Protein A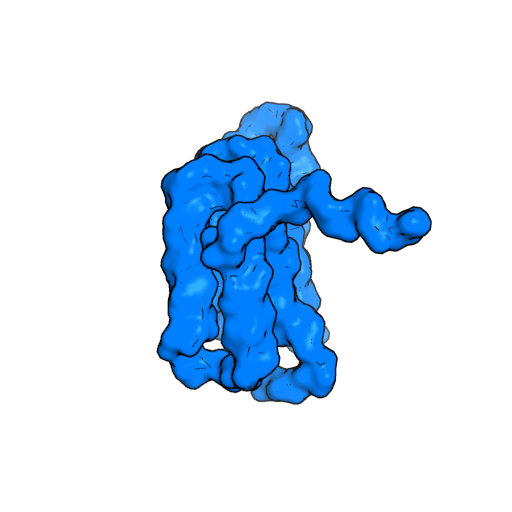F-A0AAE1DNL7-F1 (afdb_monomer_lite)

Organism: NCBI:txid231223

Foldseek 3Di:
DLVLLVVLLVVDPDVVLVVLNVLSVVLNVCVVDPVNLVVDFLLVNCVSQLVSLLSLQVVLPQVSVVSSLVSLVVLVVDPSNQGPDDDPDPCSHSLNVVLVSCLCLLVHDPVSLVSVVVVLVCVVPDPPGPCDPVSPVSSCPRCSNVVDDPPPPVPPPD

Secondary structure (DSSP, 8-state):
-HHHHHHHHHH--SGGGHHHHHHHHHHHHHHT-HHHHTTS-HHHHHHHHHHHHHHHHHTT-HHHHHHHHHHHHHHHH-GGGS-SS--S-GGGSHHHHHHHHHTTGGGS-HHHHHHHHHHHHHHHH-TTS---HHHHHHHHTSHHHH---TTSSTTS--

Structure (mmCIF, N/CA/C/O backbone):
data_AF-A0AAE1DNL7-F1
#
_entry.id   AF-A0AAE1DNL7-F1
#
loop_
_atom_site.group_PDB
_atom_site.id
_atom_site.type_symbol
_atom_site.label_atom_id
_atom_site.label_alt_id
_atom_site.label_comp_id
_atom_site.label_asym_id
_atom_site.label_entity_id
_atom_site.label_seq_id
_atom_site.pdbx_PDB_ins_code
_atom_site.Cartn_x
_atom_site.Cartn_y
_atom_site.Cartn_z
_atom_site.occupancy
_atom_site.B_iso_or_equiv
_atom_site.auth_seq_id
_atom_site.auth_comp_id
_atom_site.auth_asym_id
_atom_site.auth_atom_id
_atom_site.pdbx_PDB_model_num
ATOM 1 N N . MET A 1 1 ? -5.932 -4.832 -5.892 1.00 96.25 1 MET A N 1
ATOM 2 C CA . MET A 1 1 ? -5.700 -3.716 -4.935 1.00 96.25 1 MET A CA 1
ATOM 3 C C . MET A 1 1 ? -7.019 -3.143 -4.401 1.00 96.25 1 MET A C 1
ATOM 5 O O . MET A 1 1 ? -7.184 -2.889 -3.214 1.00 96.25 1 MET A O 1
ATOM 9 N N . GLU A 1 2 ? -7.986 -2.985 -5.288 1.00 97.56 2 GLU A N 1
ATOM 10 C CA . GLU A 1 2 ? -9.323 -2.440 -5.113 1.00 97.56 2 GLU A CA 1
ATOM 11 C C . GLU A 1 2 ? -10.087 -3.080 -3.953 1.00 97.56 2 GLU A C 1
ATOM 13 O O . GLU A 1 2 ? -10.693 -2.372 -3.158 1.00 97.56 2 GLU A O 1
ATOM 18 N N . ASP A 1 3 ? -10.039 -4.403 -3.800 1.00 97.94 3 ASP A N 1
ATOM 19 C CA . ASP A 1 3 ? -10.759 -5.071 -2.710 1.00 97.94 3 ASP A CA 1
ATOM 20 C C . ASP A 1 3 ? -10.225 -4.692 -1.329 1.00 97.94 3 ASP A C 1
ATOM 22 O O . ASP A 1 3 ? -11.019 -4.480 -0.409 1.00 97.94 3 ASP A O 1
ATOM 26 N N . ILE A 1 4 ? -8.906 -4.510 -1.209 1.00 98.00 4 ILE A N 1
ATOM 27 C CA . ILE A 1 4 ? -8.269 -4.023 0.018 1.00 98.00 4 ILE A CA 1
ATOM 28 C C . ILE A 1 4 ? -8.673 -2.575 0.286 1.00 98.00 4 ILE A C 1
ATOM 30 O O . ILE A 1 4 ? -9.078 -2.256 1.399 1.00 98.00 4 ILE A O 1
ATOM 34 N N . LEU A 1 5 ? -8.628 -1.701 -0.723 1.00 98.19 5 LEU A N 1
ATOM 35 C CA . LEU A 1 5 ? -9.033 -0.300 -0.568 1.00 98.19 5 LEU A CA 1
ATOM 36 C C . LEU A 1 5 ? -10.518 -0.170 -0.195 1.00 98.19 5 LEU A C 1
ATOM 38 O O . LEU A 1 5 ? -10.869 0.598 0.701 1.00 98.19 5 LEU A O 1
ATOM 42 N N . ARG A 1 6 ? -11.395 -0.976 -0.811 1.00 98.31 6 ARG A N 1
ATOM 43 C CA . ARG A 1 6 ? -12.817 -1.047 -0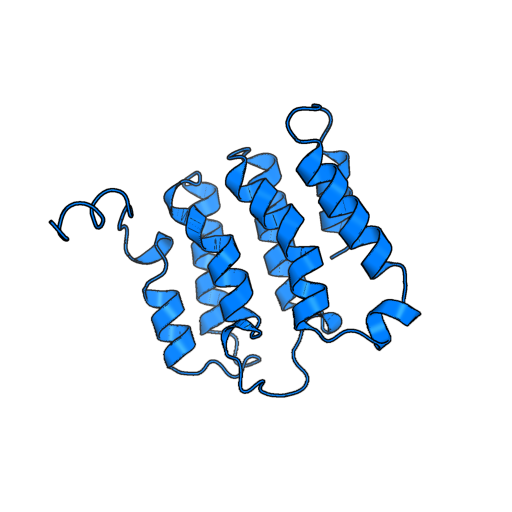.440 1.00 98.31 6 ARG A CA 1
ATOM 44 C C . ARG A 1 6 ? -12.983 -1.544 0.987 1.00 98.31 6 ARG A C 1
ATOM 46 O O . ARG A 1 6 ? -13.802 -1.002 1.721 1.00 98.31 6 ARG A O 1
ATOM 53 N N . GLN A 1 7 ? -12.237 -2.570 1.392 1.00 97.88 7 GLN A N 1
ATOM 54 C CA . GLN A 1 7 ? -12.262 -3.057 2.768 1.00 97.88 7 GLN A CA 1
ATOM 55 C C . GLN A 1 7 ? -11.815 -1.971 3.750 1.00 97.88 7 GLN A C 1
ATOM 57 O O . GLN A 1 7 ? 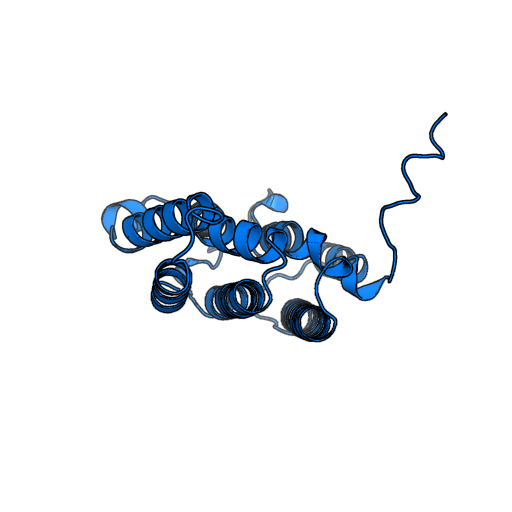-12.521 -1.721 4.723 1.00 97.88 7 GLN A O 1
ATOM 62 N N . LEU A 1 8 ? -10.715 -1.278 3.456 1.00 97.31 8 LEU A N 1
ATOM 63 C CA . LEU A 1 8 ? -10.185 -0.195 4.279 1.00 97.31 8 LEU A CA 1
ATOM 64 C C . LEU A 1 8 ? -11.219 0.924 4.464 1.00 97.31 8 LEU A C 1
ATOM 66 O O . LEU A 1 8 ? -11.500 1.328 5.591 1.00 97.31 8 LEU A O 1
ATOM 70 N N . ALA A 1 9 ? -11.847 1.374 3.375 1.00 96.88 9 ALA A N 1
ATOM 71 C CA . ALA A 1 9 ? -12.885 2.401 3.411 1.00 96.88 9 ALA A CA 1
ATOM 72 C C . ALA A 1 9 ? -14.162 1.944 4.143 1.00 96.88 9 ALA A C 1
ATOM 74 O O . ALA A 1 9 ? -14.801 2.751 4.827 1.00 96.88 9 ALA A O 1
ATOM 75 N N . ARG A 1 10 ? -14.544 0.664 4.010 1.00 96.12 10 ARG A N 1
ATOM 76 C CA . ARG A 1 10 ? -15.712 0.070 4.689 1.00 96.12 10 ARG A CA 1
ATOM 77 C C . ARG A 1 10 ? -15.504 -0.089 6.191 1.00 96.12 10 ARG A C 1
ATOM 79 O O . ARG A 1 10 ? -16.439 0.142 6.950 1.00 96.12 10 ARG A O 1
ATOM 86 N N . ASP A 1 11 ? -14.300 -0.460 6.619 1.00 93.19 11 ASP A N 1
ATOM 87 C CA . ASP A 1 11 ? -13.969 -0.655 8.034 1.00 93.19 11 ASP A CA 1
ATOM 88 C C . ASP A 1 11 ? -13.949 0.666 8.828 1.00 93.19 11 ASP A C 1
ATOM 90 O O . ASP A 1 11 ? -14.014 0.661 10.061 1.00 93.19 11 ASP A O 1
ATOM 94 N N . ILE A 1 12 ? -13.898 1.807 8.132 1.00 94.25 12 ILE A N 1
ATOM 95 C CA . ILE A 1 12 ? -13.935 3.143 8.725 1.00 94.25 12 ILE A CA 1
ATOM 96 C C . ILE A 1 12 ? -15.382 3.622 8.891 1.00 94.25 12 ILE A C 1
ATOM 98 O O . ILE A 1 12 ? -16.044 4.078 7.952 1.00 94.25 12 ILE A O 1
ATOM 102 N N . ILE A 1 13 ? -15.835 3.575 10.143 1.00 90.12 13 ILE A N 1
ATOM 103 C CA . ILE A 1 13 ? -17.136 4.101 10.584 1.00 90.12 13 ILE A CA 1
ATOM 104 C C . ILE A 1 13 ? -16.968 5.466 11.271 1.00 90.12 13 ILE A C 1
ATOM 106 O O . ILE A 1 13 ? -17.816 6.345 11.147 1.00 90.12 13 ILE A O 1
ATOM 110 N N . THR A 1 14 ? -15.859 5.659 11.991 1.00 90.94 14 THR A N 1
ATOM 111 C CA . THR A 1 14 ? -15.596 6.877 12.769 1.00 90.94 14 THR A CA 1
ATOM 112 C C . THR A 1 14 ? -15.114 8.038 11.890 1.00 90.94 14 THR A C 1
ATOM 114 O O . THR A 1 14 ? -14.243 7.831 11.037 1.00 90.94 14 THR A O 1
ATOM 117 N N . PRO A 1 15 ? -15.580 9.282 12.130 1.00 92.38 15 PRO A N 1
ATOM 118 C CA . PRO A 1 15 ? -15.092 10.459 11.410 1.00 92.38 15 PRO A CA 1
ATOM 119 C C . PRO A 1 15 ? -13.610 10.748 11.684 1.00 92.38 15 PRO A C 1
ATOM 121 O O . PRO A 1 15 ? -12.964 11.416 10.882 1.00 92.38 15 PRO A O 1
ATOM 124 N N . LYS A 1 16 ? -13.036 10.194 12.765 1.00 94.31 16 LYS A N 1
ATOM 125 C CA . LYS A 1 16 ? -11.604 10.309 13.089 1.00 94.31 16 LYS A CA 1
ATOM 126 C C . LYS A 1 16 ? -10.699 9.893 11.923 1.00 94.31 16 LYS A C 1
ATOM 128 O O . LYS A 1 16 ? -9.615 10.440 11.765 1.00 94.31 16 LYS A O 1
ATOM 133 N N . PHE A 1 17 ? -11.136 8.925 11.120 1.00 95.56 17 PHE A N 1
ATOM 134 C CA . PHE A 1 17 ? -10.366 8.368 10.007 1.00 95.56 17 PHE A CA 1
ATOM 135 C C . PHE A 1 17 ? -10.927 8.784 8.639 1.00 95.56 17 PHE A C 1
ATOM 137 O O . PHE A 1 17 ? -10.678 8.114 7.637 1.00 95.56 17 PHE A O 1
ATOM 144 N N . ALA A 1 18 ? -11.680 9.889 8.576 1.00 95.88 18 ALA A N 1
ATOM 145 C CA . ALA A 1 18 ? -12.311 10.360 7.343 1.00 95.88 18 ALA A CA 1
ATOM 146 C C . ALA A 1 18 ? -11.305 10.577 6.200 1.00 95.88 18 ALA A C 1
ATOM 148 O O . ALA A 1 18 ? -11.599 10.207 5.067 1.00 95.88 18 ALA A O 1
ATOM 149 N N . LEU A 1 19 ? -10.100 11.080 6.499 1.00 97.69 19 LEU A N 1
ATOM 150 C CA . LEU A 1 19 ? -9.049 11.281 5.496 1.00 97.69 19 LEU A CA 1
ATOM 151 C C . LEU A 1 19 ? -8.564 9.960 4.872 1.00 97.69 19 LEU A C 1
ATOM 153 O O . LEU A 1 19 ? -8.360 9.892 3.662 1.00 97.69 19 LEU A O 1
ATOM 157 N N . ILE A 1 20 ? -8.433 8.889 5.666 1.00 98.00 20 ILE A N 1
ATOM 158 C CA . ILE A 1 20 ? -8.064 7.553 5.159 1.00 98.00 20 ILE A CA 1
ATOM 159 C C . ILE A 1 20 ? -9.153 7.047 4.209 1.00 98.00 20 ILE A C 1
ATOM 161 O O . ILE A 1 20 ? -8.867 6.545 3.127 1.00 98.00 20 ILE A O 1
ATOM 165 N N . LYS A 1 21 ? -10.423 7.220 4.590 1.00 97.88 21 LYS A N 1
ATOM 166 C CA . LYS A 1 21 ? -11.559 6.820 3.754 1.00 97.88 21 LYS A CA 1
ATOM 167 C C . LYS A 1 21 ? -11.616 7.614 2.448 1.00 97.88 21 LYS A C 1
ATOM 169 O O . LYS A 1 21 ? -11.845 7.030 1.394 1.00 97.88 21 LYS A O 1
ATOM 174 N N . GLN A 1 22 ? -11.395 8.924 2.516 1.00 98.12 22 GLN A N 1
ATOM 175 C CA . GLN A 1 22 ? -11.371 9.801 1.349 1.00 98.12 22 GLN A CA 1
ATOM 176 C C . GLN A 1 22 ? -10.260 9.395 0.377 1.00 98.12 22 GLN A C 1
ATOM 178 O O . GLN A 1 22 ? -10.543 9.143 -0.787 1.00 98.12 22 GLN A O 1
ATOM 183 N N . THR A 1 23 ? -9.024 9.267 0.862 1.00 98.38 23 THR A N 1
ATOM 184 C CA . THR A 1 23 ? -7.871 8.879 0.031 1.00 98.38 23 THR A CA 1
ATOM 185 C C . THR A 1 23 ? -8.025 7.472 -0.551 1.00 98.38 23 THR A C 1
ATOM 187 O O . THR A 1 23 ? -7.691 7.252 -1.712 1.00 98.38 23 THR A O 1
ATOM 190 N N . ALA A 1 24 ? -8.625 6.533 0.191 1.00 98.31 24 ALA A N 1
ATOM 191 C CA . ALA A 1 24 ? -8.953 5.206 -0.329 1.00 98.31 24 ALA A CA 1
ATOM 192 C C . ALA A 1 24 ? -9.991 5.260 -1.464 1.00 98.31 24 ALA A C 1
ATOM 194 O O . ALA A 1 24 ? -9.848 4.545 -2.453 1.00 98.31 24 ALA A O 1
ATOM 195 N N . ASN A 1 25 ? -11.008 6.121 -1.352 1.00 98.00 25 ASN A N 1
ATOM 196 C CA . ASN A 1 25 ? -11.990 6.323 -2.419 1.00 98.00 25 ASN A CA 1
ATOM 197 C C . ASN A 1 25 ? -11.367 6.989 -3.651 1.00 98.00 25 ASN A C 1
ATOM 199 O O . ASN A 1 25 ? -11.614 6.529 -4.759 1.00 98.00 25 ASN A O 1
ATOM 203 N N . THR A 1 26 ? -10.503 7.991 -3.471 1.00 98.00 26 THR A N 1
ATOM 204 C CA . THR A 1 26 ? -9.754 8.606 -4.580 1.00 98.00 26 THR A CA 1
ATOM 205 C C . THR A 1 26 ? -8.905 7.572 -5.324 1.00 98.00 26 THR A C 1
ATOM 207 O O . THR A 1 26 ? -8.923 7.525 -6.552 1.00 98.00 26 THR A O 1
ATOM 210 N N . ALA A 1 27 ? -8.217 6.684 -4.600 1.00 97.81 27 ALA A N 1
ATOM 211 C CA . ALA A 1 27 ? -7.469 5.592 -5.217 1.00 97.81 27 ALA A CA 1
ATOM 212 C C . ALA A 1 27 ? -8.381 4.608 -5.975 1.00 97.81 27 ALA A C 1
ATOM 214 O O . ALA A 1 27 ? -8.028 4.148 -7.057 1.00 97.81 27 ALA A O 1
ATOM 215 N N . LEU A 1 28 ? -9.573 4.306 -5.449 1.00 98.06 28 LEU A N 1
ATOM 216 C CA . LEU A 1 28 ? -10.553 3.452 -6.130 1.00 98.06 28 LEU A CA 1
ATOM 217 C C . LEU A 1 28 ? -11.105 4.080 -7.412 1.00 98.06 28 LEU A C 1
ATOM 219 O O . LEU A 1 28 ? -11.275 3.372 -8.403 1.00 98.06 28 LEU A O 1
ATOM 223 N N . GLU A 1 29 ? -11.387 5.381 -7.398 1.00 97.06 29 GLU A N 1
ATOM 224 C CA . GLU A 1 29 ? -11.840 6.130 -8.575 1.00 97.06 29 GLU A CA 1
ATOM 225 C C . GLU A 1 29 ? -10.779 6.103 -9.676 1.00 97.06 29 GLU A C 1
ATOM 227 O O . GLU A 1 29 ? -11.093 5.789 -10.824 1.00 97.06 29 GLU A O 1
ATOM 232 N N . LEU A 1 30 ? -9.515 6.330 -9.307 1.00 95.88 30 LEU A N 1
ATOM 233 C CA . LEU A 1 30 ? -8.381 6.244 -10.222 1.00 95.88 30 LEU A CA 1
ATOM 234 C C . LEU A 1 30 ? -8.244 4.842 -10.826 1.00 95.88 30 LEU A C 1
ATOM 236 O O . LEU A 1 30 ? -8.155 4.708 -12.043 1.00 95.88 30 LEU A O 1
ATOM 240 N N . LEU A 1 31 ? -8.292 3.792 -9.998 1.00 95.25 31 LEU A N 1
ATOM 241 C CA . LEU A 1 31 ? -8.181 2.403 -10.461 1.00 95.25 31 LEU A CA 1
ATOM 242 C C . LEU A 1 31 ? -9.365 1.955 -11.334 1.00 95.25 31 LEU A C 1
ATOM 244 O O . LEU A 1 31 ? -9.239 0.993 -12.085 1.00 95.25 31 LEU A O 1
ATOM 248 N N . SER A 1 32 ? -10.507 2.638 -11.236 1.00 94.88 32 SER A N 1
ATOM 249 C CA . SER A 1 32 ? -11.693 2.360 -12.054 1.00 94.88 32 SER A CA 1
ATOM 250 C C . SER A 1 32 ? -11.656 3.065 -13.416 1.00 94.88 32 SER A C 1
ATOM 252 O O . SER A 1 32 ? -12.493 2.775 -14.268 1.00 94.88 32 SER A O 1
ATOM 254 N N . ASN A 1 33 ? -10.717 3.993 -13.632 1.00 94.44 33 ASN A N 1
ATOM 255 C CA . ASN A 1 33 ? -10.579 4.748 -14.872 1.00 94.44 33 ASN A CA 1
ATOM 256 C C . ASN A 1 33 ? -9.412 4.209 -15.715 1.00 94.44 33 ASN A C 1
ATOM 258 O O . ASN A 1 33 ? -8.274 4.665 -15.597 1.00 94.44 33 ASN A O 1
ATOM 262 N N . GLU A 1 34 ? -9.706 3.252 -16.598 1.00 90.00 34 GLU A N 1
ATOM 263 C CA . GLU A 1 34 ? -8.704 2.629 -17.475 1.00 90.00 34 GLU A CA 1
ATOM 264 C C . GLU A 1 34 ? -7.999 3.634 -18.399 1.00 90.00 34 GLU A C 1
ATOM 266 O O . GLU A 1 34 ? -6.802 3.509 -18.648 1.00 90.00 34 GLU A O 1
ATOM 271 N N . GLU A 1 35 ? -8.705 4.660 -18.886 1.00 90.56 35 GLU A N 1
ATOM 272 C CA . GLU A 1 35 ? -8.105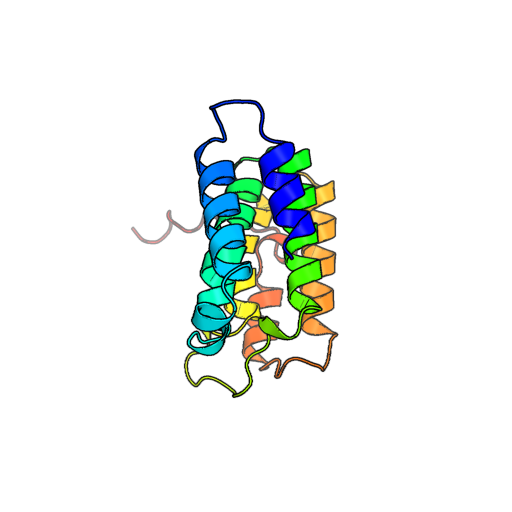 5.680 -19.753 1.00 90.56 35 GLU A CA 1
ATOM 273 C C . GLU A 1 35 ? -7.041 6.492 -19.006 1.00 90.56 35 GLU A C 1
ATOM 275 O O . GLU A 1 35 ? -5.991 6.812 -19.565 1.00 90.56 35 GLU A O 1
ATOM 280 N N . TYR A 1 36 ? -7.309 6.814 -17.740 1.00 88.38 36 TYR A N 1
ATOM 281 C CA . TYR A 1 36 ? -6.364 7.525 -16.891 1.00 88.38 36 TYR A CA 1
ATOM 282 C C . TYR A 1 36 ? -5.171 6.633 -16.539 1.00 88.38 36 TYR A C 1
ATOM 284 O O . TYR A 1 36 ? -4.033 7.053 -16.725 1.00 88.38 36 TYR A O 1
ATOM 292 N N . LEU A 1 37 ? -5.417 5.378 -16.142 1.00 89.88 37 LEU A N 1
ATOM 293 C CA . LEU A 1 37 ? -4.361 4.407 -15.835 1.00 89.88 37 LEU A CA 1
ATOM 294 C C . LEU A 1 37 ? -3.385 4.202 -16.997 1.00 89.88 37 LEU A C 1
ATOM 296 O O . LEU A 1 37 ? -2.182 4.160 -16.775 1.00 89.88 37 LEU A O 1
ATOM 300 N N . ASN A 1 38 ? -3.885 4.130 -18.233 1.00 88.00 38 ASN A N 1
ATOM 301 C CA . ASN A 1 38 ? -3.045 3.936 -19.418 1.00 88.00 38 ASN A CA 1
ATOM 302 C C . ASN A 1 38 ? -2.140 5.137 -19.744 1.00 88.00 38 ASN A C 1
ATOM 304 O O . ASN A 1 38 ? -1.214 4.999 -20.541 1.00 88.00 38 ASN A O 1
ATOM 308 N N . LYS A 1 39 ? -2.418 6.315 -19.173 1.00 90.56 39 LYS A N 1
ATOM 309 C CA . LYS A 1 39 ? -1.616 7.536 -19.354 1.00 90.56 39 LYS A CA 1
ATOM 310 C C . LYS A 1 39 ? -0.631 7.773 -18.210 1.00 90.56 39 LYS A C 1
ATOM 312 O O . LYS A 1 39 ? 0.222 8.644 -18.348 1.00 90.56 39 LYS A O 1
ATOM 317 N N . MET A 1 40 ? -0.779 7.056 -17.098 1.00 91.06 40 MET A N 1
ATOM 318 C CA . MET A 1 40 ? 0.045 7.230 -15.909 1.00 91.06 40 MET A CA 1
ATOM 319 C C . MET A 1 40 ? 1.218 6.265 -15.890 1.00 91.06 40 MET A C 1
ATOM 321 O O . MET A 1 40 ? 1.120 5.105 -16.288 1.00 91.06 40 MET A O 1
ATOM 325 N N . GLU A 1 41 ? 2.312 6.730 -15.309 1.00 90.88 41 GLU A N 1
ATOM 326 C CA . GLU A 1 41 ? 3.428 5.876 -14.960 1.00 90.88 41 GLU A CA 1
ATOM 327 C C . GLU A 1 41 ? 3.111 5.058 -13.703 1.00 90.88 41 GLU A C 1
ATOM 329 O O . GLU A 1 41 ? 2.433 5.507 -12.773 1.00 90.88 41 GLU A O 1
ATOM 334 N N . ALA A 1 42 ? 3.688 3.858 -13.611 1.00 91.19 42 ALA A N 1
ATOM 335 C CA . ALA A 1 42 ? 3.435 2.948 -12.494 1.00 91.19 42 ALA A CA 1
ATOM 336 C C . ALA A 1 42 ? 3.748 3.562 -11.115 1.00 91.19 42 ALA A C 1
ATOM 338 O O . ALA A 1 42 ? 3.161 3.155 -10.114 1.00 91.19 42 ALA A O 1
ATOM 339 N N . TRP A 1 43 ? 4.696 4.504 -11.029 1.00 91.81 43 TRP A N 1
ATOM 340 C CA . TRP A 1 43 ? 5.046 5.173 -9.770 1.00 91.81 43 TRP A CA 1
ATOM 341 C C . TRP A 1 43 ? 3.962 6.148 -9.307 1.00 91.81 43 TRP A C 1
ATOM 343 O O . TRP A 1 43 ? 3.700 6.208 -8.109 1.00 91.81 43 TRP A O 1
ATOM 353 N N . GLU A 1 44 ? 3.282 6.832 -10.226 1.00 93.81 44 GLU A N 1
ATOM 354 C CA . GLU A 1 44 ? 2.205 7.777 -9.908 1.00 93.81 44 GLU A CA 1
ATOM 355 C C . GLU A 1 44 ? 0.971 7.028 -9.395 1.00 93.81 44 GLU A C 1
ATOM 357 O O . GLU A 1 44 ? 0.365 7.399 -8.389 1.00 93.81 44 GLU A O 1
ATOM 362 N N . VAL A 1 45 ? 0.637 5.904 -10.039 1.00 94.75 45 VAL A N 1
ATOM 363 C CA . VAL A 1 45 ? -0.456 5.026 -9.593 1.00 94.75 45 VAL A CA 1
ATOM 364 C C . VAL A 1 45 ? -0.161 4.476 -8.190 1.00 94.75 45 VAL A C 1
ATOM 366 O O . VAL A 1 45 ? -1.055 4.410 -7.339 1.00 94.75 45 VAL A O 1
ATOM 369 N N . ARG A 1 46 ? 1.104 4.114 -7.920 1.00 95.06 46 ARG A N 1
ATOM 370 C CA . ARG A 1 46 ? 1.551 3.668 -6.593 1.00 95.06 46 ARG A CA 1
ATOM 371 C C . ARG A 1 46 ? 1.399 4.755 -5.538 1.00 95.06 46 ARG A C 1
ATOM 373 O O . ARG A 1 46 ? 0.885 4.427 -4.477 1.00 95.06 46 ARG A O 1
ATOM 380 N N . GLU A 1 47 ? 1.782 6.006 -5.799 1.00 95.44 47 GLU A N 1
ATOM 381 C CA . GLU A 1 47 ? 1.650 7.094 -4.811 1.00 95.44 47 GLU A CA 1
ATOM 382 C C . GLU A 1 47 ? 0.209 7.246 -4.325 1.00 95.44 47 GLU A C 1
ATOM 384 O O . GLU A 1 47 ? -0.048 7.226 -3.119 1.00 95.44 47 GLU A O 1
ATOM 389 N N . VAL A 1 48 ? -0.743 7.291 -5.260 1.00 97.25 48 VAL A N 1
ATOM 390 C CA . VAL A 1 48 ? -2.167 7.421 -4.924 1.00 97.25 48 VAL A CA 1
ATOM 391 C C . VAL A 1 48 ? -2.663 6.204 -4.138 1.00 97.25 48 VAL A C 1
ATOM 393 O O . VAL A 1 48 ? -3.411 6.344 -3.171 1.00 97.25 48 VAL A O 1
ATOM 396 N N . CYS A 1 49 ? -2.230 4.998 -4.514 1.00 97.88 49 CYS A N 1
ATOM 397 C CA . CYS A 1 49 ? -2.642 3.766 -3.841 1.00 97.88 49 CYS A CA 1
ATOM 398 C C . CYS A 1 49 ? -1.965 3.551 -2.479 1.00 97.88 49 CYS A C 1
ATOM 400 O O . CYS A 1 49 ? -2.558 2.912 -1.611 1.00 97.88 49 CYS A O 1
ATOM 402 N N . LEU A 1 50 ? -0.743 4.052 -2.281 1.00 98.06 50 LEU A N 1
ATOM 403 C CA . LEU A 1 50 ? 0.029 3.921 -1.044 1.00 98.06 50 LEU A CA 1
ATOM 404 C C . LEU A 1 50 ? -0.414 4.921 0.023 1.00 98.06 50 LEU A C 1
ATOM 406 O O . LEU A 1 50 ? -0.406 4.573 1.203 1.00 98.06 50 LEU A O 1
ATOM 410 N N . GLN A 1 51 ? -0.862 6.116 -0.368 1.00 98.38 51 GLN A N 1
ATOM 411 C CA . GLN A 1 51 ? -1.318 7.155 0.558 1.00 98.38 51 GLN A CA 1
ATOM 412 C C . GLN A 1 51 ? -2.344 6.665 1.606 1.00 98.38 51 GLN A C 1
ATOM 414 O O . GLN A 1 51 ? -2.101 6.851 2.802 1.00 98.38 51 GLN A O 1
ATOM 419 N N . PRO A 1 52 ? -3.469 6.009 1.248 1.00 98.38 52 PRO A N 1
ATOM 420 C CA . PRO A 1 52 ? -4.414 5.513 2.252 1.00 98.38 52 PRO A CA 1
ATOM 421 C C . PRO A 1 52 ? -3.817 4.422 3.153 1.00 98.38 52 PRO A C 1
ATOM 423 O O . PRO A 1 52 ? -4.196 4.319 4.320 1.00 98.38 52 PRO A O 1
ATOM 426 N N . LEU A 1 53 ? -2.878 3.617 2.641 1.00 98.44 53 LEU A N 1
ATOM 427 C CA . LEU A 1 53 ? -2.214 2.564 3.416 1.00 98.44 53 LEU A CA 1
ATOM 428 C C . LEU A 1 53 ? -1.243 3.166 4.437 1.00 98.44 53 LEU A C 1
ATOM 430 O O . LEU A 1 53 ? -1.216 2.738 5.589 1.00 98.44 53 LEU A O 1
ATOM 434 N N . GLN A 1 54 ? -0.501 4.200 4.039 1.00 98.25 54 GLN A N 1
ATOM 435 C CA . GLN A 1 54 ? 0.379 4.952 4.927 1.00 98.25 54 GLN A CA 1
ATOM 436 C C . GLN A 1 54 ? -0.403 5.582 6.077 1.00 98.25 54 GLN A C 1
ATOM 438 O O . GLN A 1 54 ? -0.094 5.332 7.241 1.00 98.25 54 GLN A O 1
ATOM 443 N N . LEU A 1 55 ? -1.474 6.314 5.763 1.00 97.94 55 LEU A N 1
ATOM 444 C CA . LEU A 1 55 ? -2.320 6.933 6.783 1.00 97.94 55 LEU A CA 1
ATOM 445 C C . LEU A 1 55 ? -2.935 5.884 7.728 1.00 97.94 55 LEU A C 1
ATOM 447 O O . LEU A 1 55 ? -3.090 6.124 8.927 1.00 97.94 55 LEU A O 1
ATOM 451 N N . ALA A 1 56 ? -3.272 4.698 7.213 1.00 97.69 56 ALA A N 1
ATOM 452 C CA . ALA A 1 56 ? -3.755 3.587 8.025 1.00 97.69 56 ALA A CA 1
ATOM 453 C C . ALA A 1 56 ? -2.687 3.048 8.996 1.00 97.69 56 ALA A C 1
ATOM 455 O O . ALA A 1 56 ? -3.022 2.781 10.154 1.00 97.69 56 ALA A O 1
ATOM 456 N N . LEU A 1 57 ? -1.419 2.944 8.586 1.00 97.31 57 LEU A N 1
ATOM 457 C CA . LEU A 1 57 ? -0.306 2.571 9.473 1.00 97.31 57 LEU A CA 1
ATOM 458 C C . LEU A 1 57 ? -0.039 3.655 10.529 1.00 97.31 57 LEU A C 1
ATOM 460 O O . LEU A 1 57 ? 0.034 3.356 11.722 1.00 97.31 57 LEU A O 1
ATOM 464 N N . GLU A 1 58 ? 0.003 4.921 10.114 1.00 96.38 58 GLU A N 1
ATOM 465 C CA . GLU A 1 58 ? 0.203 6.086 10.989 1.00 96.38 58 GLU A CA 1
ATOM 466 C C . GLU A 1 58 ? -0.923 6.263 12.019 1.00 96.38 58 GLU A C 1
ATOM 468 O O . GLU A 1 58 ? -0.697 6.769 13.120 1.00 96.38 58 GLU A O 1
ATOM 473 N N . SER A 1 59 ? -2.136 5.788 11.711 1.00 95.06 59 SER A N 1
ATOM 474 C CA . SER A 1 59 ? -3.279 5.832 12.631 1.00 95.06 59 SER A CA 1
ATOM 475 C C . SER A 1 59 ? -3.092 4.995 13.903 1.00 95.06 59 SER A C 1
ATOM 477 O O . SER A 1 59 ? -3.837 5.179 14.873 1.00 95.06 59 SER A O 1
ATOM 479 N N . LYS A 1 60 ? -2.143 4.042 13.886 1.00 91.25 60 LYS A N 1
ATOM 480 C CA . LYS A 1 60 ? -1.894 3.031 14.930 1.00 91.25 60 LYS A CA 1
ATOM 481 C C . LYS A 1 60 ? -3.103 2.136 15.245 1.00 91.25 60 LYS A C 1
ATOM 483 O O . LYS A 1 60 ? -3.097 1.388 16.224 1.00 91.25 60 LYS A O 1
ATOM 488 N N . ALA A 1 61 ? -4.154 2.174 14.424 1.00 94.12 61 ALA A N 1
ATOM 489 C CA . ALA A 1 61 ? -5.303 1.294 14.565 1.00 94.12 61 ALA A CA 1
ATOM 490 C C . ALA A 1 61 ? -4.957 -0.091 14.002 1.00 94.12 61 ALA A C 1
ATOM 492 O O . ALA A 1 61 ? -4.899 -0.263 12.787 1.00 94.12 61 ALA A O 1
ATOM 493 N N . ARG A 1 62 ? -4.769 -1.094 14.876 1.00 95.06 62 ARG A N 1
ATOM 494 C CA . ARG A 1 62 ? -4.295 -2.440 14.478 1.00 95.06 62 ARG A CA 1
ATOM 495 C C . ARG A 1 62 ? -5.039 -3.032 13.281 1.00 95.06 62 ARG A C 1
ATOM 497 O O . ARG A 1 62 ? -4.403 -3.518 12.356 1.00 95.06 62 ARG A O 1
ATOM 504 N N . LYS A 1 63 ? -6.376 -2.955 13.272 1.00 95.69 63 LYS A N 1
ATOM 505 C CA . LYS A 1 63 ? -7.199 -3.480 12.169 1.00 95.69 63 LYS A CA 1
ATOM 506 C C . LYS A 1 63 ? -6.874 -2.797 10.834 1.00 95.69 63 LYS A C 1
ATOM 508 O O . LYS A 1 63 ? -6.733 -3.481 9.830 1.00 95.69 63 LYS A O 1
ATOM 513 N N . LEU A 1 64 ? -6.725 -1.469 10.833 1.00 97.00 64 LEU A N 1
ATOM 514 C CA . LEU A 1 64 ? -6.377 -0.715 9.625 1.00 97.00 64 LEU A CA 1
ATOM 515 C C . LEU A 1 64 ? -4.931 -0.992 9.200 1.00 97.00 64 LEU A C 1
ATOM 517 O O . LEU A 1 64 ? -4.676 -1.136 8.011 1.00 97.00 64 LEU A O 1
ATOM 521 N N . GLY A 1 65 ? -4.014 -1.138 10.162 1.00 97.25 65 GLY A N 1
ATOM 522 C CA . GLY A 1 65 ? -2.626 -1.517 9.903 1.00 97.25 65 GLY A CA 1
ATOM 523 C C . GLY A 1 65 ? -2.503 -2.871 9.200 1.00 97.25 65 GLY A C 1
ATOM 524 O O . GLY A 1 65 ? -1.806 -2.968 8.197 1.00 97.25 65 GLY A O 1
ATOM 525 N N . HIS A 1 66 ? -3.241 -3.894 9.647 1.00 97.81 66 HIS A N 1
ATOM 526 C CA . HIS A 1 66 ? -3.268 -5.206 8.980 1.00 97.81 66 HIS A CA 1
ATOM 527 C C . HIS A 1 66 ? -3.781 -5.107 7.542 1.00 97.81 66 HIS A C 1
ATOM 529 O O . HIS A 1 66 ? -3.152 -5.622 6.618 1.00 97.81 66 HIS A O 1
ATOM 535 N N . THR A 1 67 ? -4.884 -4.382 7.333 1.00 98.06 67 THR A N 1
ATOM 536 C CA . THR A 1 67 ? -5.418 -4.120 5.988 1.00 98.06 67 THR A CA 1
ATOM 537 C C . THR A 1 67 ? -4.401 -3.375 5.115 1.00 98.06 67 THR A C 1
ATOM 539 O O . THR A 1 67 ? -4.265 -3.683 3.932 1.00 98.06 67 THR A O 1
ATOM 542 N N . ALA A 1 68 ? -3.645 -2.435 5.689 1.00 98.06 68 ALA A N 1
ATOM 543 C CA . ALA A 1 68 ? -2.618 -1.685 4.977 1.00 98.06 68 ALA A CA 1
ATOM 544 C C . ALA A 1 68 ? -1.448 -2.562 4.522 1.00 98.06 68 ALA A C 1
ATOM 546 O O . ALA A 1 68 ? -1.086 -2.534 3.346 1.00 98.06 68 ALA A O 1
ATOM 547 N N . LEU A 1 69 ? -0.904 -3.393 5.414 1.00 97.88 69 LEU A N 1
ATOM 548 C CA . LEU A 1 69 ? 0.176 -4.318 5.063 1.00 97.88 69 LEU A CA 1
ATOM 549 C C . LEU A 1 69 ? -0.278 -5.342 4.013 1.00 97.88 69 LEU A C 1
ATOM 551 O O . LEU A 1 69 ? 0.461 -5.610 3.067 1.00 97.88 69 LEU A O 1
ATOM 555 N N . ALA A 1 70 ? -1.517 -5.840 4.102 1.00 97.69 70 ALA A N 1
ATOM 556 C CA . ALA A 1 70 ? -2.100 -6.693 3.065 1.00 97.69 70 ALA A CA 1
ATOM 557 C C . ALA A 1 70 ? -2.202 -5.974 1.704 1.00 97.69 70 ALA A C 1
ATOM 559 O O . ALA A 1 70 ? -1.932 -6.574 0.664 1.00 97.69 70 ALA A O 1
ATOM 560 N N . GLY A 1 71 ? -2.531 -4.678 1.694 1.00 97.56 71 GLY A N 1
ATOM 561 C CA . GLY A 1 71 ? -2.534 -3.850 0.483 1.00 97.56 71 GLY A CA 1
ATOM 562 C C . GLY A 1 71 ? -1.162 -3.752 -0.178 1.00 97.56 71 GLY A C 1
ATOM 563 O O . GLY A 1 71 ? -1.051 -3.953 -1.387 1.00 97.56 71 GLY A O 1
ATOM 564 N N . ILE A 1 72 ? -0.109 -3.540 0.616 1.00 96.81 72 ILE A N 1
ATOM 565 C CA . ILE A 1 72 ? 1.280 -3.515 0.130 1.00 96.81 72 ILE A CA 1
ATOM 566 C C . ILE A 1 72 ? 1.669 -4.884 -0.456 1.00 96.81 72 ILE A C 1
ATOM 568 O O . ILE A 1 72 ? 2.244 -4.956 -1.540 1.00 96.81 72 ILE A O 1
ATOM 572 N N . GLN A 1 73 ? 1.284 -5.988 0.195 1.00 94.69 73 GLN A N 1
ATOM 573 C CA . GLN A 1 73 ? 1.523 -7.340 -0.332 1.00 94.69 73 GLN A CA 1
ATOM 574 C C . GLN A 1 73 ? 0.811 -7.591 -1.669 1.00 94.69 73 GLN A C 1
ATOM 576 O O . GLN A 1 73 ? 1.365 -8.252 -2.550 1.00 94.69 73 GLN A O 1
ATOM 581 N N . VAL A 1 74 ? -0.420 -7.095 -1.827 1.00 95.25 74 VAL A N 1
ATOM 582 C CA . VAL A 1 74 ? -1.168 -7.192 -3.090 1.00 95.25 74 VAL A CA 1
ATOM 583 C C . VAL A 1 74 ? -0.490 -6.365 -4.180 1.00 95.25 74 VAL A C 1
ATOM 585 O O . VAL A 1 74 ? -0.379 -6.844 -5.305 1.00 95.25 74 VAL A O 1
ATOM 588 N N . MET A 1 75 ? 0.020 -5.177 -3.849 1.00 94.06 75 MET A N 1
ATOM 589 C CA . MET A 1 75 ? 0.730 -4.306 -4.791 1.00 94.06 75 MET A CA 1
ATOM 590 C C . MET A 1 75 ? 1.951 -4.990 -5.419 1.00 94.06 75 MET A C 1
ATOM 592 O O . MET A 1 75 ? 2.164 -4.870 -6.620 1.00 94.06 75 MET A O 1
ATOM 596 N N . PHE A 1 76 ? 2.707 -5.777 -4.649 1.00 90.00 76 PHE A N 1
ATOM 597 C CA . PHE A 1 76 ? 3.861 -6.534 -5.161 1.00 90.00 76 PHE A CA 1
ATOM 598 C C . PHE A 1 76 ? 3.501 -7.563 -6.245 1.00 90.00 76 PHE A C 1
ATOM 600 O O . PHE A 1 76 ? 4.340 -7.931 -7.074 1.00 90.00 76 PHE A O 1
ATOM 607 N N . LYS A 1 77 ? 2.256 -8.048 -6.235 1.00 89.06 77 LYS A N 1
ATOM 608 C CA . LYS A 1 77 ? 1.753 -9.083 -7.148 1.00 89.06 77 LYS A CA 1
ATOM 609 C C . LYS A 1 77 ? 0.978 -8.516 -8.334 1.00 89.06 77 LYS A C 1
ATOM 611 O O . LYS A 1 77 ? 0.683 -9.262 -9.258 1.00 89.06 77 LYS A O 1
ATOM 616 N N . ASP A 1 78 ? 0.611 -7.242 -8.288 1.00 91.00 78 ASP A N 1
ATOM 617 C CA . ASP A 1 78 ? -0.236 -6.610 -9.292 1.00 91.00 78 ASP A CA 1
ATOM 618 C C . ASP A 1 78 ? 0.645 -5.913 -10.338 1.00 91.00 78 ASP A C 1
ATOM 620 O O . ASP A 1 78 ? 1.387 -4.972 -10.048 1.00 91.00 78 ASP A O 1
ATOM 624 N N . GLU A 1 79 ? 0.591 -6.438 -11.565 1.00 87.69 79 GLU A N 1
ATOM 625 C CA . GLU A 1 79 ? 1.455 -6.044 -12.684 1.00 87.69 79 GLU A CA 1
ATOM 626 C C . GLU A 1 79 ? 1.348 -4.553 -13.020 1.00 87.69 79 GLU A C 1
ATOM 628 O O . GLU A 1 79 ? 2.326 -3.962 -13.471 1.00 87.69 79 GLU A O 1
ATOM 633 N N . ARG A 1 80 ? 0.202 -3.917 -12.735 1.00 89.38 80 ARG A N 1
ATOM 634 C CA . ARG A 1 80 ? -0.024 -2.488 -13.010 1.00 89.38 80 ARG A CA 1
ATOM 635 C C . ARG A 1 80 ? 0.919 -1.576 -12.230 1.00 89.38 80 ARG A C 1
ATOM 637 O O . ARG A 1 80 ? 1.154 -0.446 -12.640 1.00 89.38 80 ARG A O 1
ATOM 644 N N . PHE A 1 81 ? 1.457 -2.047 -11.105 1.00 89.94 81 PHE A N 1
ATOM 645 C CA . PHE A 1 81 ? 2.366 -1.262 -10.270 1.00 89.94 81 PHE A CA 1
ATOM 646 C C . PHE A 1 81 ? 3.843 -1.507 -10.585 1.00 89.94 81 PHE A C 1
ATOM 648 O O . PHE A 1 81 ? 4.706 -0.845 -10.003 1.00 89.94 81 PHE A O 1
ATOM 655 N N . ARG A 1 82 ? 4.167 -2.450 -11.476 1.00 84.38 82 ARG A N 1
ATOM 656 C CA . ARG A 1 82 ? 5.555 -2.734 -11.845 1.00 84.38 82 ARG A CA 1
ATOM 657 C C . ARG A 1 82 ? 6.078 -1.668 -12.805 1.00 84.38 82 ARG A C 1
ATOM 659 O O . ARG A 1 82 ? 5.390 -1.262 -13.734 1.00 84.38 82 ARG A O 1
ATOM 666 N N . CYS A 1 83 ? 7.312 -1.216 -12.586 1.00 71.81 83 CYS A N 1
ATOM 667 C CA . CYS A 1 83 ? 8.009 -0.384 -13.565 1.00 71.81 83 CYS A CA 1
ATOM 668 C C . CYS A 1 83 ? 8.324 -1.216 -14.812 1.00 71.81 83 CYS A C 1
ATOM 670 O O . CYS A 1 83 ? 8.885 -2.304 -14.698 1.00 71.81 83 CYS A O 1
ATOM 672 N N . SER A 1 84 ? 8.009 -0.683 -15.991 1.00 62.53 84 SER A N 1
ATOM 673 C CA . SER A 1 84 ? 8.393 -1.271 -17.279 1.00 62.53 84 SER A CA 1
ATOM 674 C C . SER A 1 84 ? 9.863 -1.005 -17.634 1.00 62.53 84 SER A C 1
ATOM 676 O O . SER A 1 84 ? 10.427 -1.715 -18.463 1.00 62.53 84 SER A O 1
ATOM 678 N N . ILE A 1 85 ? 10.490 0.003 -17.013 1.00 56.34 85 ILE A N 1
ATOM 679 C CA . ILE A 1 85 ? 11.861 0.457 -17.285 1.00 56.34 85 ILE A CA 1
ATOM 680 C C . ILE A 1 85 ? 12.530 0.856 -15.962 1.00 56.34 85 ILE A C 1
ATOM 682 O O . ILE A 1 85 ? 11.887 1.449 -15.094 1.00 56.34 85 ILE A O 1
ATOM 686 N N . GLU A 1 86 ? 13.820 0.540 -15.809 1.00 56.22 86 GLU A N 1
ATOM 687 C CA . GLU A 1 86 ? 14.661 1.061 -14.726 1.00 56.22 86 GLU A CA 1
ATOM 688 C C . GLU A 1 86 ? 14.666 2.595 -14.793 1.00 56.22 86 GLU A C 1
ATOM 690 O O . GLU A 1 86 ? 15.293 3.204 -15.661 1.00 56.22 86 GLU A O 1
ATOM 695 N N . THR A 1 87 ? 13.904 3.245 -13.916 1.00 62.47 87 THR A N 1
ATOM 696 C CA . THR A 1 87 ? 13.898 4.704 -13.828 1.00 62.47 87 THR A CA 1
ATOM 697 C C . THR A 1 87 ? 15.250 5.156 -13.275 1.00 62.47 87 THR A C 1
ATOM 699 O O . THR A 1 87 ? 15.691 4.644 -12.249 1.00 62.47 87 THR A O 1
ATOM 702 N N . CYS A 1 88 ? 15.904 6.151 -13.893 1.00 61.41 88 CYS A N 1
ATOM 703 C CA . CYS A 1 88 ? 17.123 6.754 -13.317 1.00 61.41 88 CYS A CA 1
ATOM 704 C C . CYS A 1 88 ? 16.878 7.374 -11.928 1.00 61.41 88 CYS A C 1
ATOM 706 O O . CYS A 1 88 ? 17.818 7.604 -11.171 1.00 61.41 88 CYS A O 1
ATOM 708 N N . ASP A 1 89 ? 15.618 7.672 -11.612 1.00 80.81 89 ASP A N 1
ATOM 709 C CA . ASP A 1 89 ? 15.185 8.164 -10.314 1.00 80.81 89 ASP A CA 1
ATOM 710 C C . ASP A 1 89 ? 14.801 6.989 -9.406 1.00 80.81 89 ASP A C 1
ATOM 712 O O . ASP A 1 89 ? 13.768 6.343 -9.597 1.00 80.81 89 ASP A O 1
ATOM 716 N N . GLU A 1 90 ? 15.655 6.701 -8.426 1.00 77.94 90 GLU A N 1
ATOM 717 C CA . GLU A 1 90 ? 15.465 5.598 -7.486 1.00 77.94 90 GLU A CA 1
ATOM 718 C C . GLU A 1 90 ? 14.252 5.786 -6.571 1.00 77.94 90 GLU A C 1
ATOM 720 O O . GLU A 1 90 ? 13.702 4.792 -6.096 1.00 77.94 90 GLU A O 1
ATOM 725 N N . GLU A 1 91 ? 13.818 7.021 -6.308 1.00 84.38 91 GLU A N 1
ATOM 726 C CA . GLU A 1 91 ? 12.683 7.290 -5.415 1.00 84.38 91 GLU A CA 1
ATOM 727 C C . GLU A 1 91 ? 11.351 6.868 -6.056 1.00 84.38 91 GLU A C 1
ATOM 729 O O . GLU A 1 91 ? 10.393 6.535 -5.360 1.00 84.38 91 GLU A O 1
ATOM 734 N N . LYS A 1 92 ? 11.325 6.745 -7.390 1.00 86.69 92 LYS A N 1
ATOM 735 C CA . LYS A 1 92 ? 10.187 6.219 -8.162 1.00 86.69 92 LYS A CA 1
ATOM 736 C C . LYS A 1 92 ? 10.138 4.695 -8.212 1.00 86.69 92 LYS A C 1
ATOM 738 O O . LYS A 1 92 ? 9.144 4.120 -8.671 1.00 86.69 92 LYS A O 1
ATOM 743 N N . LEU A 1 93 ? 11.169 4.003 -7.731 1.00 86.06 93 LEU A N 1
ATOM 744 C CA . LEU A 1 93 ? 11.167 2.544 -7.668 1.00 86.06 93 LEU A CA 1
ATOM 745 C C . LEU A 1 93 ? 10.228 2.057 -6.561 1.00 86.06 93 LEU A C 1
ATOM 747 O O . LEU A 1 93 ? 10.105 2.675 -5.504 1.00 86.06 93 LEU A O 1
ATOM 751 N N . MET A 1 94 ? 9.572 0.916 -6.796 1.00 88.62 94 MET A N 1
ATOM 752 C CA . MET A 1 94 ? 8.583 0.360 -5.858 1.00 88.62 94 MET A CA 1
ATOM 753 C C . MET A 1 94 ? 9.176 0.137 -4.470 1.00 88.62 94 MET A C 1
ATOM 755 O O . MET A 1 94 ? 8.527 0.523 -3.496 1.00 88.62 94 MET A O 1
ATOM 759 N N . PRO A 1 95 ? 10.414 -0.380 -4.345 1.00 87.56 95 PRO A N 1
ATOM 760 C CA . PRO A 1 95 ? 11.024 -0.521 -3.040 1.00 87.56 95 PRO A CA 1
ATOM 761 C C . PRO A 1 95 ? 11.176 0.796 -2.283 1.00 87.56 95 PRO A C 1
ATOM 763 O O . PRO A 1 95 ? 10.887 0.825 -1.094 1.00 87.56 95 PRO A O 1
ATOM 766 N N . SER A 1 96 ? 11.581 1.879 -2.951 1.00 89.12 96 SER A N 1
ATOM 767 C CA . SER A 1 96 ? 11.763 3.183 -2.304 1.00 89.12 96 SER A CA 1
ATOM 768 C C . SER A 1 96 ? 10.432 3.742 -1.804 1.00 89.12 96 SER A C 1
ATOM 770 O O . SER A 1 96 ? 10.319 4.073 -0.627 1.00 89.12 96 SER A O 1
ATOM 772 N N . GLN A 1 97 ? 9.391 3.739 -2.644 1.00 92.56 97 GLN A N 1
ATOM 773 C CA . GLN A 1 97 ? 8.064 4.221 -2.244 1.00 92.56 97 GLN A CA 1
ATOM 774 C C . GLN A 1 97 ? 7.477 3.412 -1.079 1.00 92.56 97 GLN A C 1
ATOM 776 O O . GLN A 1 97 ? 6.908 3.980 -0.148 1.00 92.56 97 GLN A O 1
ATOM 781 N N . VAL A 1 98 ? 7.643 2.086 -1.088 1.00 93.88 98 VAL A N 1
ATOM 782 C CA . VAL A 1 98 ? 7.150 1.236 0.004 1.00 93.88 98 VAL A CA 1
ATOM 783 C C . VAL A 1 98 ? 7.969 1.416 1.279 1.00 93.88 98 VAL A C 1
ATOM 785 O O . VAL A 1 98 ? 7.386 1.474 2.359 1.00 93.88 98 VAL A O 1
ATOM 788 N N . LEU A 1 99 ? 9.291 1.571 1.189 1.00 92.50 99 LEU A N 1
ATOM 789 C CA . LEU A 1 99 ? 10.126 1.873 2.355 1.00 92.50 99 LEU A CA 1
ATOM 790 C C . LEU A 1 99 ? 9.723 3.189 3.027 1.00 92.50 99 LEU A C 1
ATOM 792 O O . LEU A 1 99 ? 9.689 3.244 4.255 1.00 92.50 99 LEU A O 1
ATOM 796 N N . THR A 1 100 ? 9.346 4.210 2.251 1.00 93.31 100 THR A N 1
ATOM 797 C CA . THR A 1 100 ? 8.814 5.470 2.790 1.00 93.31 100 THR A CA 1
ATOM 798 C C . THR A 1 100 ? 7.561 5.232 3.631 1.00 93.31 100 THR A C 1
ATOM 800 O O . THR A 1 100 ? 7.484 5.695 4.769 1.00 93.31 100 THR A O 1
ATOM 803 N N . VAL A 1 101 ? 6.615 4.434 3.127 1.00 95.81 101 VAL A N 1
ATOM 804 C CA . VAL A 1 101 ? 5.384 4.073 3.853 1.00 95.81 101 VAL A CA 1
ATOM 805 C C . VAL A 1 101 ? 5.679 3.261 5.117 1.00 95.81 101 VAL A C 1
ATOM 807 O O . VAL A 1 101 ? 5.032 3.444 6.147 1.00 95.81 101 VAL A O 1
ATOM 810 N N . LEU A 1 102 ? 6.668 2.369 5.056 1.00 94.56 102 LEU A N 1
ATOM 811 C CA . LEU A 1 102 ? 7.053 1.499 6.167 1.00 94.56 102 LEU A CA 1
ATOM 812 C C . LEU A 1 102 ? 7.980 2.176 7.189 1.00 94.56 102 LEU A C 1
ATOM 814 O O . LEU A 1 102 ? 8.301 1.558 8.200 1.00 94.56 102 LEU A O 1
ATOM 818 N N . SER A 1 103 ? 8.382 3.435 6.992 1.00 92.50 103 SER A N 1
ATOM 819 C CA . SER A 1 103 ? 9.270 4.167 7.916 1.00 92.50 103 SER A CA 1
ATOM 820 C C . SER A 1 103 ? 8.730 4.255 9.355 1.00 92.50 103 SER A C 1
ATOM 822 O O . SER A 1 103 ? 9.488 4.272 10.328 1.00 92.50 103 SER A O 1
ATOM 824 N N . VAL A 1 104 ? 7.405 4.217 9.516 1.00 91.12 104 VAL A N 1
ATOM 825 C CA . VAL A 1 104 ? 6.718 4.245 10.818 1.00 91.12 104 VAL A CA 1
ATOM 826 C C . VAL A 1 104 ? 6.689 2.890 11.540 1.00 91.12 104 VAL A C 1
ATOM 828 O O . VAL A 1 104 ? 6.128 2.795 12.631 1.00 91.12 104 VAL A O 1
ATOM 831 N N . SER A 1 105 ? 7.291 1.839 10.970 1.00 88.00 105 SER A N 1
ATOM 832 C CA . SER A 1 105 ? 7.194 0.451 11.449 1.00 88.00 105 SER A CA 1
ATOM 833 C C . SER A 1 105 ? 7.545 0.268 12.925 1.00 88.00 105 SER A C 1
ATOM 835 O O . SER A 1 105 ? 6.854 -0.461 13.629 1.00 88.00 105 SER A O 1
ATOM 837 N N . HIS A 1 106 ? 8.573 0.963 13.410 1.00 88.12 106 HIS A N 1
ATOM 838 C CA . HIS A 1 106 ? 9.049 0.891 14.795 1.00 88.12 106 HIS A CA 1
ATOM 839 C C . HIS A 1 106 ? 7.988 1.306 15.834 1.00 88.12 106 HIS A C 1
ATOM 841 O O . HIS A 1 106 ? 8.05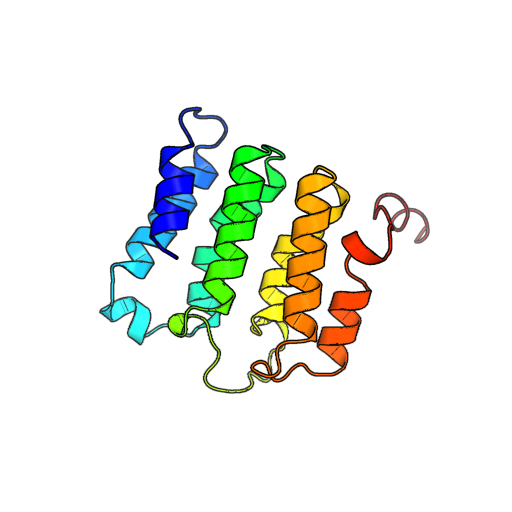1 0.902 16.991 1.00 88.12 106 HIS A O 1
ATOM 847 N N . MET A 1 107 ? 6.984 2.087 15.422 1.00 89.06 107 MET A N 1
ATOM 848 C CA . MET A 1 107 ? 5.877 2.544 16.269 1.00 89.06 107 MET A CA 1
ATOM 849 C C . MET A 1 107 ? 4.636 1.644 16.191 1.00 89.06 107 MET A C 1
ATOM 851 O O . MET A 1 107 ? 3.636 1.922 16.862 1.00 89.06 107 MET A O 1
ATOM 855 N N . LEU A 1 108 ? 4.658 0.609 15.348 1.00 93.50 108 LEU A N 1
ATOM 856 C CA . LEU A 1 108 ? 3.549 -0.329 15.187 1.00 93.50 108 LEU A CA 1
ATOM 857 C C . LEU A 1 108 ? 3.558 -1.390 16.292 1.00 93.50 108 LEU A C 1
ATOM 859 O O . LEU A 1 108 ? 4.553 -1.583 16.985 1.00 93.50 108 LEU A O 1
ATOM 863 N N . ALA A 1 109 ? 2.441 -2.099 16.447 1.00 93.56 109 ALA A N 1
ATOM 864 C CA . ALA A 1 109 ? 2.365 -3.250 17.343 1.00 93.56 109 ALA A CA 1
ATOM 865 C C . ALA A 1 109 ? 3.272 -4.398 16.859 1.00 93.56 109 ALA A C 1
ATOM 867 O O . ALA A 1 109 ? 3.463 -4.550 15.654 1.00 93.56 109 ALA A O 1
ATOM 868 N N . GLU A 1 110 ? 3.786 -5.222 17.777 1.00 93.50 110 GLU A N 1
ATOM 869 C CA . GLU A 1 110 ? 4.724 -6.320 17.473 1.00 93.50 110 GLU A CA 1
ATOM 870 C C . GLU A 1 110 ? 4.232 -7.246 16.352 1.00 93.50 110 GLU A C 1
ATOM 872 O O . GLU A 1 110 ? 4.994 -7.607 15.459 1.00 93.50 110 GLU A O 1
ATOM 877 N N . ASP A 1 111 ? 2.939 -7.577 16.341 1.00 95.38 111 ASP A N 1
ATOM 878 C CA . ASP A 1 111 ? 2.338 -8.409 15.301 1.00 95.38 111 ASP A CA 1
ATOM 879 C C . ASP A 1 111 ? 2.428 -7.765 13.907 1.00 95.38 111 ASP A C 1
ATOM 881 O O . ASP A 1 111 ? 2.732 -8.442 12.927 1.00 95.38 111 ASP A O 1
ATOM 885 N N . LEU A 1 112 ? 2.244 -6.445 13.821 1.00 96.19 112 LEU A N 1
ATOM 886 C CA . LEU A 1 112 ? 2.416 -5.688 12.579 1.00 96.19 112 LEU A CA 1
ATOM 887 C C . LEU A 1 112 ? 3.893 -5.529 12.207 1.00 96.19 112 LEU A C 1
ATOM 889 O O . LEU A 1 112 ? 4.222 -5.603 11.028 1.00 96.19 112 LEU A O 1
ATOM 893 N N . GLN A 1 113 ? 4.786 -5.343 13.183 1.00 95.62 113 GLN A N 1
ATOM 894 C CA . GLN A 1 113 ? 6.230 -5.286 12.931 1.00 95.62 113 GLN A CA 1
ATOM 895 C C . GLN A 1 113 ? 6.729 -6.588 12.294 1.00 95.62 113 GLN A C 1
ATOM 897 O O . GLN A 1 113 ? 7.456 -6.547 11.306 1.00 95.62 113 GLN A O 1
ATOM 902 N N . ILE A 1 114 ? 6.263 -7.744 12.775 1.00 95.31 114 ILE A N 1
ATOM 903 C CA . ILE A 1 114 ? 6.585 -9.050 12.181 1.00 95.31 114 ILE A CA 1
ATOM 904 C C . ILE A 1 114 ? 6.121 -9.123 10.717 1.00 95.31 114 ILE A C 1
ATOM 906 O O . ILE A 1 114 ? 6.859 -9.607 9.858 1.00 95.31 114 ILE A O 1
ATOM 910 N N . GLU A 1 115 ? 4.924 -8.626 10.400 1.00 95.69 115 GLU A N 1
ATOM 911 C CA . GLU A 1 115 ? 4.438 -8.566 9.014 1.00 95.69 115 GLU A CA 1
ATOM 912 C C . GLU A 1 115 ? 5.258 -7.602 8.141 1.00 95.69 115 GLU A C 1
ATOM 914 O O . GLU A 1 115 ? 5.547 -7.914 6.983 1.00 95.69 115 GLU A O 1
ATOM 919 N N . VAL A 1 116 ? 5.714 -6.473 8.695 1.00 95.19 116 VAL A N 1
ATOM 920 C CA . VAL A 1 116 ? 6.658 -5.571 8.017 1.00 95.19 116 VAL A CA 1
ATOM 921 C C . VAL A 1 116 ? 7.981 -6.282 7.732 1.00 95.19 116 VAL A C 1
ATOM 923 O O . VAL A 1 116 ? 8.478 -6.208 6.612 1.00 95.19 116 VAL A O 1
ATOM 926 N N . MET A 1 117 ? 8.534 -7.034 8.685 1.00 93.44 117 MET A N 1
ATOM 927 C CA . MET A 1 117 ? 9.763 -7.805 8.458 1.00 93.44 117 MET A CA 1
ATOM 928 C C . MET A 1 117 ? 9.588 -8.843 7.344 1.00 93.44 117 MET A C 1
ATOM 930 O O . MET A 1 117 ? 10.468 -8.990 6.496 1.00 93.44 117 MET A O 1
ATOM 934 N N . LYS A 1 118 ? 8.440 -9.534 7.298 1.00 93.00 118 LYS A N 1
ATOM 935 C CA . LYS A 1 118 ? 8.115 -10.478 6.214 1.00 93.00 118 LYS A CA 1
ATOM 936 C C . LYS A 1 118 ? 8.036 -9.780 4.859 1.00 93.00 118 LYS A C 1
ATOM 938 O O . LYS A 1 118 ? 8.533 -10.321 3.873 1.00 93.00 118 LYS A O 1
ATOM 943 N N . LEU A 1 119 ? 7.432 -8.591 4.807 1.00 92.69 119 LEU A N 1
ATOM 944 C CA . LEU A 1 119 ? 7.401 -7.755 3.609 1.00 92.69 119 LEU A CA 1
ATOM 945 C C . LEU A 1 119 ? 8.818 -7.407 3.158 1.00 92.69 119 LEU A C 1
ATOM 947 O O . LEU A 1 119 ? 9.174 -7.729 2.032 1.00 92.69 119 LEU A O 1
ATOM 951 N N . LEU A 1 120 ? 9.641 -6.836 4.038 1.00 90.69 120 LEU A N 1
ATOM 952 C CA . LEU A 1 120 ? 11.021 -6.451 3.731 1.00 90.69 120 LEU A CA 1
ATOM 953 C C . LEU A 1 120 ? 11.870 -7.638 3.251 1.00 90.69 120 LEU A C 1
ATOM 955 O O . LEU A 1 120 ? 12.638 -7.498 2.304 1.00 90.69 120 LEU A O 1
ATOM 959 N N . LEU A 1 121 ? 11.700 -8.820 3.849 1.00 88.75 121 LEU A N 1
ATOM 960 C CA . LEU A 1 121 ? 12.366 -10.041 3.390 1.00 88.75 121 LEU A CA 1
ATOM 961 C C . LEU A 1 121 ? 11.884 -10.469 1.996 1.00 88.75 121 LEU A C 1
ATOM 963 O O . LEU A 1 121 ? 12.680 -10.860 1.148 1.00 88.75 121 LEU A O 1
ATOM 967 N N . ASN A 1 122 ? 10.582 -10.378 1.728 1.00 86.81 122 ASN A N 1
ATOM 968 C CA . ASN A 1 122 ? 10.038 -10.662 0.401 1.00 86.81 122 ASN A CA 1
ATOM 969 C C . ASN A 1 122 ? 10.629 -9.704 -0.653 1.00 86.81 122 ASN A C 1
ATOM 971 O O . ASN A 1 122 ? 11.006 -10.134 -1.742 1.00 86.81 122 ASN A O 1
ATOM 975 N N . MET A 1 123 ? 10.802 -8.430 -0.291 1.00 83.94 123 MET A N 1
ATOM 976 C CA . MET A 1 123 ? 11.423 -7.417 -1.146 1.00 83.94 123 MET A CA 1
ATOM 977 C C . MET A 1 123 ? 12.889 -7.725 -1.494 1.00 83.94 123 MET A C 1
ATOM 979 O O . MET A 1 123 ? 13.334 -7.339 -2.570 1.00 83.94 123 MET A O 1
ATOM 983 N N . THR A 1 124 ? 13.649 -8.389 -0.612 1.00 79.50 124 THR A N 1
ATOM 984 C CA . THR A 1 124 ? 15.065 -8.733 -0.860 1.00 79.50 124 THR A CA 1
ATOM 985 C C . THR A 1 124 ? 15.261 -10.069 -1.570 1.00 79.50 124 THR A C 1
ATOM 987 O O . THR A 1 124 ? 16.272 -10.249 -2.244 1.00 79.50 124 THR A O 1
ATOM 990 N N . VAL A 1 125 ? 14.331 -11.015 -1.411 1.00 72.38 125 VAL A N 1
ATOM 991 C CA . VAL A 1 125 ? 14.465 -12.390 -1.928 1.00 72.38 125 VAL A CA 1
ATOM 992 C C . VAL A 1 125 ? 13.795 -12.570 -3.293 1.00 72.38 125 VAL A C 1
ATOM 994 O O . VAL A 1 125 ? 14.179 -13.456 -4.059 1.00 72.38 125 VAL A O 1
ATOM 997 N N . THR A 1 126 ? 12.809 -11.741 -3.638 1.00 67.50 126 THR A N 1
ATOM 998 C CA . THR A 1 126 ? 12.090 -11.891 -4.906 1.00 67.50 126 THR A CA 1
ATOM 999 C C . THR A 1 126 ? 12.874 -11.266 -6.062 1.00 67.50 126 THR A C 1
ATOM 1001 O O . THR A 1 126 ? 12.884 -10.054 -6.255 1.00 67.50 126 THR A O 1
ATOM 1004 N N . ALA A 1 127 ? 13.473 -12.125 -6.892 1.00 50.47 127 ALA A N 1
ATOM 1005 C CA . ALA A 1 127 ? 14.284 -11.783 -8.069 1.00 50.47 127 ALA A CA 1
ATOM 1006 C C . ALA A 1 127 ? 13.528 -11.072 -9.220 1.00 50.47 127 ALA A C 1
ATOM 1008 O O . ALA A 1 127 ? 14.080 -10.895 -10.302 1.00 50.47 127 ALA A O 1
ATOM 1009 N N . THR A 1 128 ? 12.262 -10.686 -9.024 1.00 53.72 128 THR A N 1
ATOM 1010 C CA . THR A 1 128 ? 11.463 -9.964 -10.032 1.00 53.72 128 THR A CA 1
ATOM 1011 C C . THR A 1 128 ? 11.742 -8.470 -10.056 1.00 53.72 128 THR A C 1
ATOM 1013 O O . THR A 1 128 ? 11.267 -7.772 -10.947 1.00 53.72 128 THR A O 1
ATOM 1016 N N . TRP A 1 129 ? 12.442 -7.950 -9.054 1.00 52.50 129 TRP A N 1
ATOM 1017 C CA . TRP A 1 129 ? 12.795 -6.543 -8.984 1.00 52.50 129 TRP A CA 1
ATOM 1018 C C . TRP A 1 129 ? 14.279 -6.450 -9.294 1.00 52.50 129 TRP A C 1
ATOM 1020 O O . TRP A 1 129 ? 15.055 -7.240 -8.763 1.00 52.50 129 TRP A O 1
ATOM 1030 N N . CYS A 1 130 ? 14.696 -5.509 -10.138 1.00 51.12 130 CYS A N 1
ATOM 1031 C CA . CYS A 1 130 ? 16.102 -5.126 -10.230 1.00 51.12 130 CYS A CA 1
ATOM 1032 C C . CYS A 1 130 ? 16.524 -4.505 -8.889 1.00 51.12 130 CYS A C 1
ATOM 1034 O O . CYS A 1 130 ? 16.624 -3.289 -8.738 1.00 51.12 130 CYS A O 1
ATOM 1036 N N . THR A 1 131 ? 16.683 -5.332 -7.856 1.00 56.72 131 THR A N 1
ATOM 1037 C CA . THR A 1 131 ? 17.145 -4.927 -6.537 1.00 56.72 131 THR A CA 1
ATOM 1038 C C . THR A 1 131 ? 18.618 -4.599 -6.661 1.00 56.72 131 THR A C 1
ATOM 1040 O O . THR A 1 131 ? 19.486 -5.461 -6.536 1.00 56.72 131 THR A O 1
ATOM 1043 N N . SER A 1 132 ? 18.895 -3.325 -6.923 1.00 66.31 132 SER A N 1
ATOM 1044 C CA . SER A 1 132 ? 20.224 -2.756 -6.750 1.00 66.31 132 SER A CA 1
ATOM 1045 C C . SER A 1 132 ? 20.714 -3.053 -5.330 1.00 66.31 132 SER A C 1
ATOM 1047 O O . SER A 1 132 ? 19.936 -3.008 -4.371 1.00 66.31 132 SER A O 1
ATOM 1049 N N . ALA A 1 133 ? 22.017 -3.305 -5.167 1.00 64.25 133 ALA A N 1
ATOM 1050 C CA . ALA A 1 133 ? 22.645 -3.478 -3.854 1.00 64.25 133 ALA A CA 1
ATOM 1051 C C . ALA A 1 133 ? 22.279 -2.335 -2.883 1.00 64.25 133 ALA A C 1
ATOM 1053 O O . ALA A 1 133 ? 22.129 -2.548 -1.682 1.00 64.25 133 ALA A O 1
ATOM 1054 N N . LYS A 1 134 ? 22.038 -1.131 -3.414 1.00 67.00 134 LYS A N 1
ATOM 1055 C CA . LYS A 1 134 ? 21.593 0.039 -2.655 1.00 67.00 134 LYS A CA 1
ATOM 1056 C C . LYS A 1 134 ? 20.194 -0.119 -2.047 1.00 67.00 134 LYS A C 1
ATOM 1058 O O . LYS A 1 134 ? 19.979 0.306 -0.917 1.00 67.00 134 LYS A O 1
ATOM 1063 N N . THR A 1 135 ? 19.256 -0.764 -2.740 1.00 69.06 135 THR A N 1
ATOM 1064 C CA . THR A 1 135 ? 17.923 -1.077 -2.195 1.00 69.06 135 THR A CA 1
ATOM 1065 C C . THR A 1 135 ? 18.026 -2.064 -1.040 1.00 69.06 135 THR A C 1
ATOM 1067 O O . THR A 1 135 ? 17.374 -1.875 -0.018 1.00 69.06 135 THR A O 1
ATOM 1070 N N . ILE A 1 136 ? 18.887 -3.078 -1.167 1.00 76.00 136 ILE A N 1
ATOM 1071 C CA . ILE A 1 136 ? 19.145 -4.046 -0.092 1.00 76.00 136 ILE A CA 1
ATOM 1072 C C . ILE A 1 136 ? 19.719 -3.329 1.138 1.00 76.00 136 ILE A C 1
ATOM 1074 O O . ILE A 1 136 ? 19.270 -3.580 2.255 1.00 76.00 136 ILE A O 1
ATOM 1078 N N . ILE A 1 137 ? 20.639 -2.379 0.937 1.00 76.19 137 ILE A N 1
ATOM 1079 C CA . ILE A 1 137 ? 21.171 -1.534 2.016 1.00 76.19 137 ILE A CA 1
ATOM 1080 C C . ILE A 1 137 ? 20.049 -0.708 2.664 1.00 76.19 137 ILE A C 1
ATOM 1082 O O . ILE A 1 137 ? 19.897 -0.773 3.884 1.00 76.19 137 ILE A O 1
ATOM 1086 N N . LYS A 1 138 ? 19.208 -0.012 1.881 1.00 75.25 138 LYS A N 1
ATOM 1087 C CA . LYS A 1 138 ? 18.064 0.756 2.415 1.00 75.25 138 LYS A CA 1
ATOM 1088 C C . LYS A 1 138 ? 17.105 -0.136 3.225 1.00 75.25 138 LYS A C 1
ATOM 1090 O O . LYS A 1 138 ? 16.638 0.276 4.281 1.00 75.25 138 LYS A O 1
ATOM 1095 N N . ILE A 1 139 ? 16.845 -1.368 2.772 1.00 77.38 139 ILE A N 1
ATOM 1096 C CA . ILE A 1 139 ? 16.024 -2.340 3.513 1.00 77.38 139 ILE A CA 1
ATOM 1097 C C . ILE A 1 139 ? 16.701 -2.734 4.827 1.00 77.38 139 ILE A C 1
ATOM 1099 O O . ILE A 1 139 ? 16.048 -2.709 5.866 1.00 77.38 139 ILE A O 1
ATOM 1103 N N . SER A 1 140 ? 18.000 -3.053 4.807 1.00 75.31 140 SER A N 1
ATOM 1104 C CA . SER A 1 140 ? 18.746 -3.443 6.014 1.00 75.31 140 SER A CA 1
ATOM 1105 C C . SER A 1 140 ? 18.796 -2.346 7.081 1.00 75.31 140 SER A C 1
ATOM 1107 O O . SER A 1 140 ? 18.919 -2.646 8.263 1.00 75.31 140 SER A O 1
ATOM 1109 N N . GLN A 1 141 ? 18.659 -1.086 6.662 1.00 79.81 141 GLN A N 1
ATOM 1110 C CA . GLN A 1 141 ? 18.622 0.090 7.529 1.00 79.81 141 GLN A CA 1
ATOM 1111 C C . GLN A 1 141 ? 17.202 0.462 7.984 1.00 79.81 141 GLN A C 1
ATOM 1113 O O . GLN A 1 141 ? 17.034 1.432 8.718 1.00 79.81 141 GLN A O 1
ATOM 1118 N N . SER A 1 142 ? 16.170 -0.277 7.559 1.00 76.69 142 SER A N 1
ATOM 1119 C CA . SER A 1 142 ? 14.794 -0.001 7.974 1.00 76.69 142 SER A CA 1
ATOM 1120 C C . SER A 1 142 ? 14.672 -0.058 9.507 1.00 76.69 142 SER A C 1
ATOM 1122 O O . SER A 1 142 ? 15.160 -1.024 10.104 1.00 76.69 142 SER A O 1
ATOM 1124 N N . PRO A 1 143 ? 13.960 0.893 10.152 1.00 73.75 143 PRO A N 1
ATOM 1125 C CA . PRO A 1 143 ? 13.810 0.945 11.612 1.00 73.75 143 PRO A CA 1
ATOM 1126 C C . PRO A 1 143 ? 13.283 -0.354 12.236 1.00 73.75 143 PRO A C 1
ATOM 1128 O O . PRO A 1 143 ? 13.562 -0.658 13.392 1.00 73.75 143 PRO A O 1
ATOM 1131 N N . CYS A 1 144 ? 12.524 -1.145 11.467 1.00 75.94 144 CYS A N 1
ATOM 1132 C CA . CYS A 1 144 ? 12.038 -2.450 11.909 1.00 75.94 144 CYS A CA 1
ATOM 1133 C C . CYS A 1 144 ? 1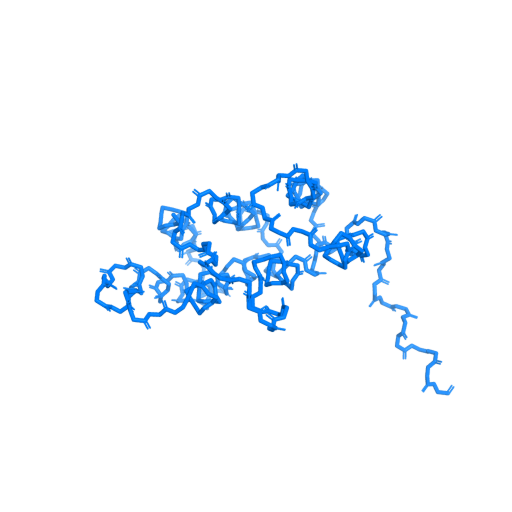3.160 -3.474 12.156 1.00 75.94 144 CYS A C 1
ATOM 1135 O O . CYS A 1 144 ? 12.986 -4.372 12.973 1.00 75.94 144 CYS A O 1
ATOM 1137 N N . LEU A 1 145 ? 14.271 -3.385 11.416 1.00 72.12 145 LEU A N 1
ATOM 1138 C CA . LEU A 1 145 ? 15.376 -4.348 11.457 1.00 72.12 145 LEU A CA 1
ATOM 1139 C C . LEU A 1 145 ? 16.539 -3.867 12.323 1.00 72.12 145 LEU A C 1
ATOM 1141 O O . LEU A 1 145 ? 17.221 -4.687 12.932 1.00 72.12 145 LEU A O 1
ATOM 1145 N N . THR A 1 146 ? 16.765 -2.555 12.388 1.00 70.12 146 THR A N 1
ATOM 1146 C CA . THR A 1 146 ? 17.860 -1.973 13.176 1.00 70.12 146 THR A CA 1
ATOM 1147 C C . THR A 1 146 ? 17.513 -1.828 14.656 1.00 70.12 146 THR A C 1
ATOM 1149 O O . THR A 1 146 ? 18.414 -1.704 15.480 1.00 70.12 146 THR A O 1
ATOM 1152 N N . GLY A 1 147 ? 16.224 -1.855 15.020 1.00 58.09 147 GLY A N 1
ATOM 1153 C CA . GLY A 1 147 ? 15.776 -1.633 16.399 1.00 58.09 147 GLY A CA 1
ATOM 1154 C C . GLY A 1 147 ? 16.022 -0.203 16.898 1.00 58.09 147 GLY A C 1
ATOM 1155 O O . GLY A 1 147 ? 15.837 0.080 18.083 1.00 58.09 147 GLY A O 1
ATOM 1156 N N . GLU A 1 148 ? 16.433 0.708 16.012 1.00 51.78 148 GLU A N 1
ATOM 1157 C CA . GLU A 1 148 ? 16.718 2.093 16.357 1.00 51.78 148 GLU A CA 1
ATOM 1158 C C . GLU A 1 148 ? 15.419 2.908 16.365 1.00 51.78 148 GLU A C 1
ATOM 1160 O O . GLU A 1 148 ? 14.807 3.192 15.333 1.00 51.78 148 GLU A O 1
ATOM 1165 N N . ASN A 1 149 ? 14.994 3.316 17.563 1.00 48.09 149 ASN A N 1
ATOM 1166 C CA . ASN A 1 149 ? 14.055 4.418 17.720 1.00 48.09 149 ASN A CA 1
ATOM 1167 C C . ASN A 1 149 ? 14.758 5.691 17.231 1.00 48.09 149 ASN A C 1
ATOM 1169 O O . ASN A 1 149 ? 15.647 6.200 17.915 1.00 48.09 149 ASN A O 1
ATOM 1173 N N . TYR A 1 150 ? 14.337 6.258 16.099 1.00 47.84 150 TYR A N 1
ATOM 1174 C CA . TYR A 1 150 ? 14.751 7.597 15.649 1.00 47.84 150 TYR A CA 1
ATOM 1175 C C . TYR A 1 150 ? 14.158 8.713 16.542 1.00 47.84 150 TYR A C 1
ATOM 1177 O O . TYR A 1 150 ? 13.617 9.704 16.070 1.00 47.84 150 TYR A O 1
ATOM 1185 N N . GLY A 1 151 ? 14.252 8.554 17.863 1.00 44.50 151 GLY A N 1
ATOM 1186 C CA . GLY A 1 151 ? 14.000 9.582 18.868 1.00 44.50 151 GLY A CA 1
ATOM 1187 C C . GLY A 1 151 ? 15.284 10.151 19.480 1.00 44.50 151 GLY A C 1
ATOM 1188 O O . GLY A 1 151 ? 15.204 10.902 20.446 1.00 44.50 151 GLY A O 1
ATOM 1189 N N . SER A 1 152 ? 16.475 9.786 18.985 1.00 40.41 152 SER A N 1
ATOM 1190 C CA . SER A 1 152 ? 17.745 10.171 19.633 1.00 40.41 152 SER A CA 1
ATOM 1191 C C . SER A 1 152 ? 18.836 10.726 18.710 1.00 40.41 152 SER A C 1
ATOM 1193 O O . SER A 1 152 ? 19.900 11.078 19.208 1.00 40.41 152 SER A O 1
ATOM 1195 N N . LEU A 1 153 ? 18.589 10.887 17.405 1.00 43.09 153 LEU A N 1
ATOM 1196 C CA . LEU A 1 153 ? 19.596 11.409 16.463 1.00 43.09 153 LEU A CA 1
ATOM 1197 C C . LEU A 1 153 ? 19.460 12.906 16.115 1.00 43.09 153 LEU A C 1
ATOM 1199 O O . LEU A 1 153 ? 20.379 13.458 15.522 1.00 43.09 153 LEU A O 1
ATOM 1203 N N . GLU A 1 154 ? 18.407 13.609 16.554 1.00 41.06 154 GLU A N 1
ATOM 1204 C CA . GLU A 1 154 ? 18.313 15.078 16.381 1.00 41.06 154 GLU A CA 1
ATOM 1205 C C . GLU A 1 154 ? 18.988 15.905 17.498 1.00 41.06 154 GLU A C 1
ATOM 1207 O O . GLU A 1 154 ? 19.031 17.130 17.418 1.00 41.06 154 GLU A O 1
ATOM 1212 N N . LEU A 1 155 ? 19.576 15.278 18.526 1.00 39.50 155 LEU A N 1
ATOM 1213 C CA . LEU A 1 155 ? 20.225 15.996 19.640 1.00 39.50 155 LEU A CA 1
ATOM 1214 C C . LEU A 1 155 ? 21.762 16.068 19.573 1.00 39.50 155 LEU A C 1
ATOM 1216 O O . LEU A 1 155 ? 22.376 16.547 20.521 1.00 39.50 155 LEU A O 1
ATOM 1220 N N . GLN A 1 156 ? 22.395 15.658 18.469 1.00 34.25 156 GLN A N 1
ATOM 1221 C CA . GLN A 1 156 ? 23.862 15.729 18.312 1.00 34.25 156 GLN A CA 1
ATOM 1222 C C . GLN A 1 156 ? 24.363 16.663 17.196 1.00 34.25 156 GLN A C 1
ATOM 1224 O O . GLN A 1 156 ? 25.535 16.611 16.838 1.00 34.25 156 GLN A O 1
ATOM 1229 N N . LEU A 1 157 ? 23.521 17.571 16.690 1.00 39.06 157 LEU A N 1
ATOM 1230 C CA . LEU A 1 157 ? 23.946 18.652 15.782 1.00 39.06 157 LEU A CA 1
ATOM 1231 C C . LEU A 1 157 ? 23.730 20.059 16.374 1.00 39.06 157 LEU A C 1
ATOM 1233 O O . LEU A 1 157 ? 23.344 20.991 15.670 1.00 39.06 157 LEU A O 1
ATOM 1237 N N . ARG A 1 158 ? 24.015 20.223 17.672 1.00 36.78 158 ARG A N 1
ATOM 1238 C CA . ARG A 1 158 ? 24.356 21.527 18.261 1.00 36.78 158 ARG A CA 1
ATOM 1239 C C . ARG A 1 158 ? 25.811 21.549 18.691 1.00 36.78 158 ARG A C 1
ATOM 1241 O O . ARG A 1 158 ? 26.228 20.558 19.327 1.00 36.78 158 ARG A O 1
#

pLDDT: mean 85.07, std 16.59, range [34.25, 98.44]

Radius of gyration: 15.99 Å; chains: 1; bounding box: 42×34×39 Å

Sequence (158 aa):
MEDILRQLARDIITPKFALIKQTANTALELLSNEEYLNKMEAWEVREVCLQPLQLALESKARKLGHTALAGIQVMFKDERFRCSIETCDEEKLMPSQVLTVLSVSHMLAEDLQIEVMKLLLNMTVTATWCTSAKTIIKISQSPCLTGENYGSLELQLR